Protein AF-B4S8P0-F1 (afdb_monomer)

Sequence (94 aa):
MEAQSNDEAMRDLYRPIVTAMVDRWSEGKPLNPDSGKANGYYRLTAWLLDYLVLHRSMPQGLHQMPEGRDRFNRIERSFPVDFDELSRGLSLPA

Foldseek 3Di:
DVLVVLLVVQLVQCQVVLLLLLVVVQPPADADPVPRGHQCSVQSSVVQSVCCSVPVDFDAAKDWRDWDADPVRDIDDIDIDHRCVSCVPHDRDD

Radius of gyration: 13.91 Å; Cα contacts (8 Å, |Δi|>4): 96; chains: 1; bounding box: 38×23×33 Å

Secondary structure (DSSP, 8-state):
-HHHHHHHHHHHHHHHHHHHHHHHHHTTSPBPTTTSSBTTHHHHHHHHHHHHHHHSS---SEEEEPPEE-TTSPEEPPEEEEHHHHTTT-----

pLDDT: mean 91.46, std 7.75, range [58.94, 97.69]

Structure (mmCIF, N/CA/C/O backbone):
data_AF-B4S8P0-F1
#
_entry.id   AF-B4S8P0-F1
#
loop_
_atom_site.group_PDB
_atom_site.id
_atom_site.type_symbol
_atom_site.label_atom_id
_atom_site.label_alt_id
_atom_site.label_comp_id
_atom_site.label_asym_id
_atom_site.label_entity_id
_atom_site.label_seq_id
_atom_sit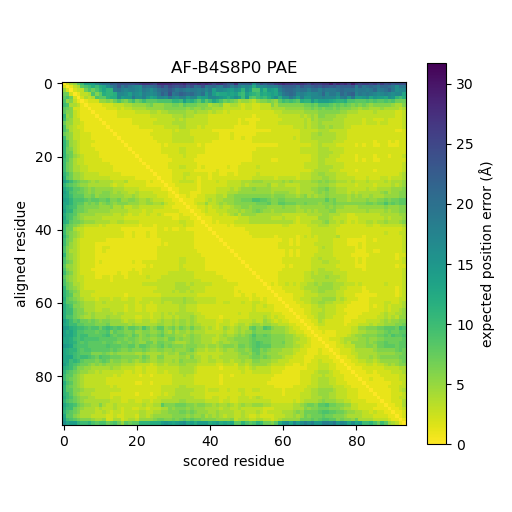e.pdbx_PDB_ins_code
_atom_site.Cartn_x
_atom_site.Cartn_y
_atom_site.Cartn_z
_atom_site.occupancy
_atom_site.B_iso_or_equiv
_atom_site.auth_seq_id
_atom_site.auth_comp_id
_atom_site.auth_asym_id
_atom_site.auth_atom_id
_atom_site.pdbx_PDB_model_num
ATOM 1 N N . MET A 1 1 ? -25.170 -12.259 2.156 1.00 58.94 1 MET A N 1
ATOM 2 C CA . MET A 1 1 ? -25.164 -10.991 1.393 1.00 58.94 1 MET A CA 1
ATOM 3 C C . MET A 1 1 ? -24.663 -9.813 2.229 1.00 58.94 1 MET A C 1
ATOM 5 O O . MET A 1 1 ? -23.934 -9.008 1.678 1.00 58.94 1 MET A O 1
ATOM 9 N N . GLU A 1 2 ? -24.934 -9.732 3.540 1.00 59.84 2 GLU A N 1
ATOM 10 C CA . GLU A 1 2 ? -24.466 -8.607 4.385 1.00 59.84 2 GLU A CA 1
ATOM 11 C C . GLU A 1 2 ? -22.939 -8.526 4.587 1.00 59.84 2 GLU A C 1
ATOM 13 O O . GLU A 1 2 ? -22.378 -7.436 4.535 1.00 59.84 2 GLU A O 1
ATOM 18 N N . ALA A 1 3 ? -22.237 -9.655 4.748 1.00 64.62 3 ALA A N 1
ATOM 19 C CA . ALA A 1 3 ? -20.782 -9.650 4.964 1.00 64.62 3 ALA A CA 1
ATOM 20 C C . ALA A 1 3 ? -19.987 -9.087 3.766 1.00 64.62 3 ALA A C 1
ATOM 22 O O . ALA A 1 3 ? -19.055 -8.314 3.954 1.00 64.62 3 ALA A O 1
ATOM 23 N N . GLN A 1 4 ? -20.405 -9.409 2.535 1.00 65.38 4 GLN A N 1
ATOM 24 C CA . GLN A 1 4 ? -19.775 -8.899 1.308 1.00 65.38 4 GLN A CA 1
ATOM 25 C C . GLN A 1 4 ? -19.909 -7.377 1.180 1.00 65.38 4 GLN A C 1
ATOM 27 O O . GLN A 1 4 ? -18.945 -6.704 0.832 1.00 65.38 4 GLN A O 1
ATOM 32 N N . SER A 1 5 ? -21.079 -6.831 1.528 1.00 76.69 5 SER A N 1
ATOM 33 C CA . SER A 1 5 ? -21.317 -5.385 1.501 1.00 76.69 5 SER A CA 1
ATOM 34 C C . SER A 1 5 ? -20.480 -4.637 2.544 1.00 76.69 5 SER A C 1
ATOM 36 O O . SER A 1 5 ? -20.038 -3.520 2.281 1.00 76.69 5 SER A O 1
ATOM 38 N N . ASN A 1 6 ? -20.240 -5.244 3.710 1.00 85.00 6 ASN A N 1
ATOM 39 C CA . ASN A 1 6 ? -19.392 -4.653 4.742 1.00 85.00 6 ASN A CA 1
ATOM 40 C C . ASN A 1 6 ? -17.907 -4.662 4.338 1.00 85.00 6 ASN A C 1
ATOM 42 O O . ASN A 1 6 ? -17.202 -3.679 4.554 1.00 85.00 6 ASN A O 1
ATOM 46 N N . ASP A 1 7 ? -17.431 -5.738 3.710 1.00 90.50 7 ASP A N 1
ATOM 47 C CA . ASP A 1 7 ? -16.047 -5.821 3.235 1.00 90.50 7 ASP A CA 1
ATOM 48 C C . ASP A 1 7 ? -15.758 -4.799 2.130 1.00 90.50 7 ASP A C 1
ATOM 50 O O . ASP A 1 7 ? -14.704 -4.166 2.147 1.00 90.50 7 ASP A O 1
ATOM 54 N N . GLU A 1 8 ? -16.693 -4.579 1.204 1.00 91.25 8 GLU A N 1
ATOM 55 C CA . GLU A 1 8 ? -16.569 -3.544 0.170 1.00 91.25 8 GLU A CA 1
ATOM 56 C C . GLU A 1 8 ? -16.523 -2.132 0.769 1.00 91.25 8 GLU A C 1
ATOM 58 O O . GLU A 1 8 ? -15.602 -1.372 0.463 1.00 91.25 8 GLU A O 1
ATOM 63 N N . ALA A 1 9 ? -17.43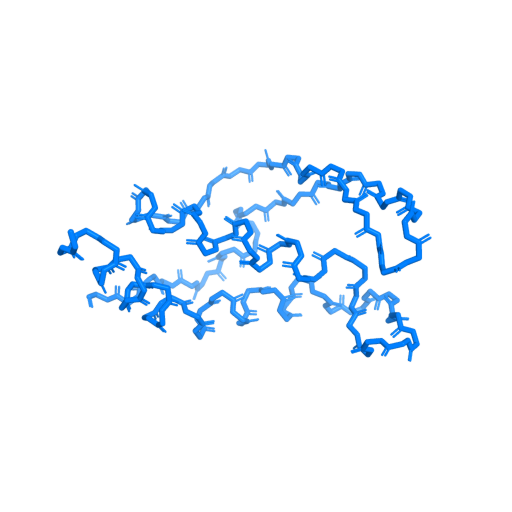0 -1.810 1.699 1.00 93.25 9 ALA A N 1
ATOM 64 C CA . ALA A 1 9 ? -17.422 -0.521 2.397 1.00 93.25 9 ALA A CA 1
ATOM 65 C C . ALA A 1 9 ? -16.096 -0.273 3.138 1.00 93.25 9 ALA A C 1
ATOM 67 O O . ALA A 1 9 ? -15.566 0.838 3.159 1.00 93.25 9 ALA A O 1
ATOM 68 N N . MET A 1 10 ? -15.523 -1.325 3.719 1.00 94.25 10 MET A N 1
ATOM 69 C CA . MET A 1 10 ? -14.253 -1.255 4.433 1.00 94.25 10 MET A CA 1
ATOM 70 C C . MET A 1 10 ? -13.051 -1.143 3.498 1.00 94.25 10 MET A C 1
ATOM 72 O O . MET A 1 10 ? -12.116 -0.397 3.792 1.00 94.25 10 MET A O 1
ATOM 76 N N . ARG A 1 11 ? -13.076 -1.820 2.344 1.00 95.94 11 ARG A N 1
ATOM 77 C CA . ARG A 1 11 ? -12.073 -1.608 1.290 1.00 95.94 11 ARG A CA 1
ATOM 78 C C . ARG A 1 11 ? -12.067 -0.153 0.846 1.00 95.94 11 ARG A C 1
ATOM 80 O O . ARG A 1 11 ? -10.989 0.411 0.692 1.00 95.94 11 ARG A O 1
ATOM 87 N N . ASP A 1 12 ? -13.235 0.456 0.673 1.00 96.00 12 ASP A N 1
ATOM 88 C CA . ASP A 1 12 ? -13.332 1.858 0.271 1.00 96.00 12 ASP A CA 1
ATOM 89 C C . ASP A 1 12 ? -12.872 2.817 1.371 1.00 96.00 12 ASP A C 1
ATOM 91 O O . ASP A 1 12 ? -12.137 3.759 1.073 1.00 96.00 12 ASP A O 1
ATOM 95 N N . LEU A 1 13 ? -13.183 2.525 2.639 1.00 96.50 13 LEU A N 1
ATOM 96 C CA . LEU A 1 13 ? -12.658 3.265 3.791 1.00 96.50 13 LEU A CA 1
ATOM 97 C C . LEU A 1 13 ? -11.120 3.235 3.850 1.00 96.50 13 LEU A C 1
ATOM 99 O O . LEU A 1 13 ? -10.485 4.260 4.100 1.00 96.50 13 LEU A O 1
ATOM 103 N N . TYR A 1 14 ? -10.502 2.075 3.607 1.00 97.38 14 TYR A N 1
ATOM 104 C CA . TYR A 1 14 ? -9.046 1.914 3.680 1.00 97.38 14 TYR A CA 1
ATOM 105 C C . TYR A 1 14 ? -8.307 2.296 2.391 1.00 97.38 14 TYR A C 1
ATOM 107 O O . TYR A 1 14 ? -7.089 2.488 2.409 1.00 97.38 14 TYR A O 1
ATOM 115 N N . ARG A 1 15 ? -8.999 2.447 1.259 1.00 96.94 15 ARG A N 1
ATOM 116 C CA . ARG A 1 15 ? -8.366 2.732 -0.038 1.00 96.94 15 ARG A CA 1
ATOM 117 C C . ARG A 1 15 ? -7.459 3.970 -0.027 1.00 96.94 15 ARG A C 1
ATOM 119 O O . ARG A 1 15 ? -6.360 3.864 -0.579 1.00 96.94 15 ARG A O 1
ATOM 126 N N . PRO A 1 16 ? -7.825 5.109 0.595 1.00 96.81 16 PRO A N 1
ATOM 127 C CA . PRO A 1 16 ? -6.957 6.285 0.619 1.00 96.81 16 PRO A CA 1
ATOM 128 C C . PRO A 1 16 ? -5.639 6.041 1.364 1.00 96.81 16 PRO A C 1
ATOM 130 O O . PRO A 1 16 ? -4.575 6.354 0.833 1.00 96.81 16 PRO A O 1
ATOM 133 N N . ILE A 1 17 ? -5.688 5.428 2.556 1.00 96.56 17 ILE A N 1
ATOM 134 C CA . ILE A 1 17 ? -4.482 5.173 3.360 1.00 96.56 17 ILE A CA 1
ATOM 135 C C . ILE A 1 17 ? -3.585 4.125 2.691 1.00 96.56 17 ILE A C 1
ATOM 137 O O . ILE A 1 17 ? -2.373 4.316 2.615 1.00 96.56 17 ILE A O 1
ATOM 141 N N . VAL A 1 18 ? -4.172 3.075 2.103 1.00 97.69 18 VAL A N 1
ATOM 142 C CA . VAL A 1 18 ? -3.420 2.073 1.334 1.00 97.69 18 VAL A CA 1
ATOM 143 C C . VAL A 1 18 ? -2.755 2.700 0.111 1.00 97.69 18 VAL A C 1
ATOM 145 O O . VAL A 1 18 ? -1.599 2.397 -0.170 1.00 97.69 18 VAL A O 1
ATOM 148 N N . THR A 1 19 ? -3.449 3.591 -0.601 1.00 96.69 19 THR A N 1
ATOM 149 C CA . THR A 1 19 ? -2.873 4.288 -1.763 1.00 96.69 19 THR A CA 1
ATOM 150 C C . THR A 1 19 ? -1.667 5.125 -1.344 1.00 96.69 19 THR A C 1
ATOM 152 O O . THR A 1 19 ? -0.604 4.980 -1.939 1.00 96.69 19 THR A O 1
ATOM 155 N N . ALA A 1 20 ? -1.784 5.905 -0.263 1.00 95.56 20 ALA A N 1
ATOM 156 C CA . ALA A 1 20 ? -0.676 6.699 0.268 1.00 95.56 20 ALA A CA 1
ATOM 157 C C . ALA A 1 20 ? 0.522 5.833 0.699 1.00 95.56 20 ALA A C 1
ATOM 159 O O . ALA A 1 20 ? 1.669 6.173 0.409 1.00 95.56 20 ALA A O 1
ATOM 160 N N . MET A 1 21 ? 0.268 4.690 1.347 1.00 96.81 21 MET A N 1
ATOM 161 C CA . MET A 1 21 ? 1.316 3.728 1.698 1.00 96.81 21 MET A CA 1
ATOM 162 C C . MET A 1 21 ? 2.020 3.199 0.449 1.00 96.81 21 MET A C 1
ATOM 164 O O . MET A 1 21 ? 3.241 3.250 0.358 1.00 96.81 21 MET A O 1
ATOM 168 N N . VAL A 1 22 ? 1.274 2.695 -0.532 1.00 97.00 22 VAL A N 1
ATOM 169 C CA . VAL A 1 22 ? 1.878 2.054 -1.709 1.00 97.00 22 VAL A CA 1
ATOM 170 C C . VAL A 1 22 ? 2.586 3.088 -2.593 1.00 97.00 22 VAL A C 1
ATOM 172 O O . VAL A 1 22 ? 3.647 2.785 -3.138 1.00 97.00 22 VAL A O 1
ATOM 175 N N . ASP A 1 23 ? 2.059 4.312 -2.693 1.00 95.88 23 ASP A N 1
ATOM 176 C CA . ASP A 1 23 ? 2.730 5.416 -3.381 1.00 95.88 23 ASP A CA 1
ATOM 177 C C . ASP A 1 23 ? 4.076 5.731 -2.713 1.00 95.88 23 ASP A C 1
ATOM 179 O O . ASP A 1 23 ? 5.096 5.687 -3.403 1.00 95.88 23 ASP A O 1
ATOM 183 N N . ARG A 1 24 ? 4.114 5.894 -1.380 1.00 95.31 24 ARG A N 1
ATOM 184 C CA . ARG A 1 24 ? 5.364 6.081 -0.618 1.00 95.31 24 ARG A CA 1
ATOM 185 C C . ARG A 1 24 ? 6.340 4.924 -0.816 1.00 95.31 24 ARG A C 1
ATOM 187 O O . ARG A 1 24 ? 7.522 5.138 -1.059 1.00 95.31 24 ARG A O 1
ATOM 194 N N . TRP A 1 25 ? 5.857 3.683 -0.745 1.00 95.81 25 TRP A N 1
ATOM 195 C CA . TRP A 1 25 ? 6.682 2.500 -1.004 1.00 95.81 25 TRP A CA 1
ATOM 196 C C . TRP A 1 25 ? 7.266 2.506 -2.422 1.00 95.81 25 TRP A C 1
ATOM 198 O O . TRP A 1 25 ? 8.364 1.995 -2.635 1.00 95.81 25 TRP A O 1
ATOM 208 N N . SER A 1 26 ? 6.546 3.058 -3.399 1.00 95.56 26 SER A N 1
ATOM 209 C CA . SER A 1 26 ? 6.966 3.083 -4.800 1.00 95.56 26 SER A CA 1
ATOM 210 C C . SER A 1 26 ? 7.975 4.183 -5.144 1.00 95.56 26 SER A C 1
ATOM 212 O O . SER A 1 26 ? 8.554 4.144 -6.232 1.00 95.56 26 SER A O 1
ATOM 214 N N . GLU A 1 27 ? 8.224 5.132 -4.239 1.00 94.81 27 GLU A N 1
ATOM 215 C CA . GLU A 1 27 ? 9.150 6.241 -4.466 1.00 94.81 27 GLU A CA 1
ATOM 216 C C . GLU A 1 27 ? 10.560 5.743 -4.819 1.00 94.81 27 GLU A C 1
ATOM 218 O O . GLU A 1 27 ? 11.119 4.839 -4.195 1.00 94.81 27 GLU A O 1
ATOM 223 N N . GLY A 1 28 ? 11.132 6.311 -5.884 1.00 93.69 28 GLY A N 1
ATOM 224 C CA . GLY A 1 28 ? 12.461 5.948 -6.385 1.00 93.69 28 GLY A CA 1
ATOM 225 C C . GLY A 1 28 ? 12.564 4.568 -7.050 1.00 93.69 28 GLY A C 1
ATOM 226 O O . GLY A 1 28 ? 13.636 4.225 -7.552 1.00 93.69 28 GLY A O 1
ATOM 227 N N . LYS A 1 29 ? 11.487 3.768 -7.101 1.00 93.38 29 LYS A N 1
ATOM 228 C CA . LYS A 1 29 ? 11.492 2.470 -7.793 1.00 93.38 29 LYS A CA 1
ATOM 229 C C . LYS A 1 29 ? 11.299 2.642 -9.306 1.00 93.38 29 LYS A C 1
ATOM 231 O O . LYS A 1 29 ? 10.573 3.538 -9.737 1.00 93.38 29 LYS A O 1
ATOM 236 N N . PRO A 1 30 ? 11.885 1.757 -10.135 1.00 91.44 30 PRO A N 1
ATOM 237 C CA . PRO A 1 30 ? 11.637 1.757 -11.572 1.00 91.44 30 PRO A CA 1
ATOM 238 C C . PRO A 1 30 ? 10.151 1.573 -11.888 1.00 91.44 30 PRO A C 1
ATOM 240 O O . PRO A 1 30 ? 9.499 0.668 -11.357 1.00 91.44 30 PRO A O 1
ATOM 243 N N . LEU A 1 31 ? 9.633 2.414 -12.782 1.00 91.50 31 LEU A N 1
ATOM 244 C CA . LEU A 1 31 ? 8.252 2.334 -13.240 1.00 91.50 31 LEU A CA 1
ATOM 245 C C . LEU A 1 31 ? 8.124 1.322 -14.375 1.00 91.50 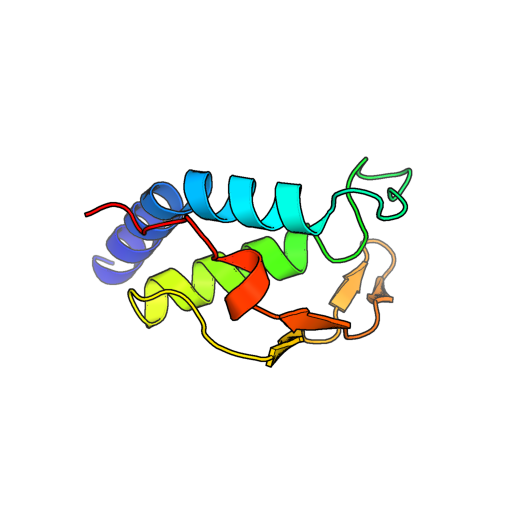31 LEU A C 1
ATOM 247 O O . LEU A 1 31 ? 8.960 1.256 -15.277 1.00 91.50 31 LEU A O 1
ATOM 251 N N . ASN A 1 32 ? 7.041 0.556 -14.346 1.00 85.06 32 ASN A N 1
ATOM 252 C CA . ASN A 1 32 ? 6.646 -0.268 -15.469 1.00 85.06 32 ASN A CA 1
ATOM 253 C C . ASN A 1 32 ? 6.078 0.642 -16.580 1.00 85.06 32 ASN A C 1
ATOM 255 O O . ASN A 1 32 ? 5.156 1.414 -16.302 1.00 85.06 32 ASN A O 1
ATOM 259 N N . PRO A 1 33 ? 6.587 0.565 -17.824 1.00 85.81 33 PRO A N 1
ATOM 260 C CA . PRO A 1 33 ? 6.162 1.447 -18.913 1.00 85.81 33 PRO A CA 1
ATOM 261 C C . PRO A 1 33 ? 4.690 1.266 -19.301 1.00 85.81 33 PRO A C 1
ATOM 263 O O . PRO A 1 33 ? 4.076 2.203 -19.800 1.00 85.81 33 PRO A O 1
ATOM 266 N N . ASP A 1 34 ? 4.111 0.091 -19.047 1.00 84.62 34 ASP A N 1
ATOM 267 C CA . ASP A 1 34 ? 2.727 -0.206 -19.411 1.00 84.62 34 ASP A CA 1
ATOM 268 C C . ASP A 1 34 ? 1.714 0.365 -18.417 1.00 84.62 34 ASP A C 1
ATOM 270 O O . ASP A 1 34 ? 0.599 0.715 -18.799 1.00 84.62 34 ASP A O 1
ATOM 274 N N . SER A 1 35 ? 2.071 0.410 -17.131 1.00 85.25 35 SER A N 1
ATOM 275 C CA . SER A 1 35 ? 1.153 0.801 -16.054 1.00 85.25 35 SER A CA 1
ATOM 276 C C . SER A 1 35 ? 1.484 2.147 -15.416 1.00 85.25 35 SER A C 1
ATOM 278 O O . SER A 1 35 ? 0.669 2.668 -14.656 1.00 85.25 35 SER A O 1
ATOM 280 N N . GLY A 1 36 ? 2.684 2.683 -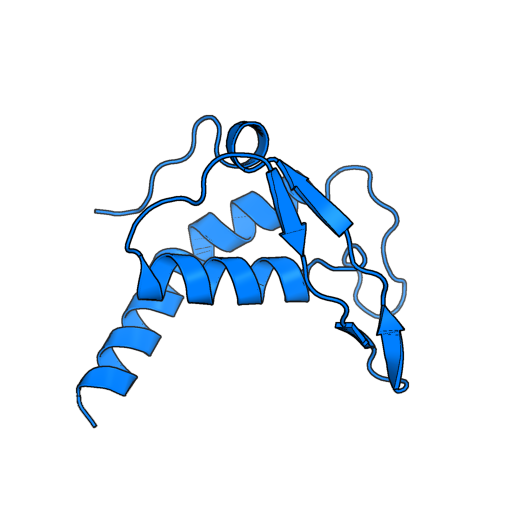15.657 1.00 90.31 36 GLY A N 1
ATOM 281 C CA . GLY A 1 36 ? 3.200 3.871 -14.977 1.00 90.31 36 GLY A CA 1
ATOM 282 C C . GLY A 1 36 ? 3.434 3.676 -13.473 1.00 90.31 36 GLY A C 1
ATOM 283 O O . GLY A 1 36 ? 3.666 4.652 -12.764 1.00 90.31 36 GLY A O 1
ATOM 284 N N . LYS A 1 37 ?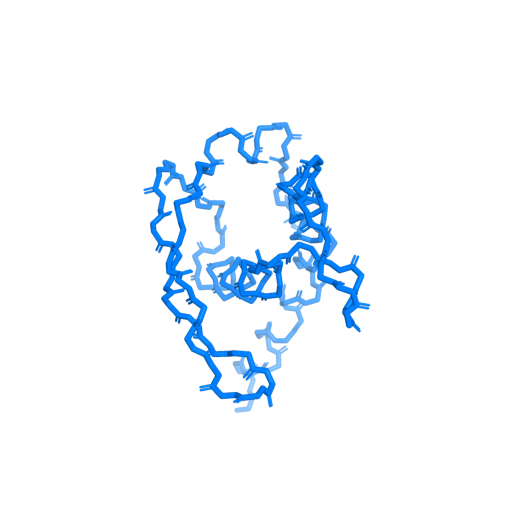 3.362 2.439 -12.963 1.00 92.31 37 LYS A N 1
ATOM 285 C CA . LYS A 1 37 ? 3.521 2.097 -11.542 1.00 92.31 37 LYS A CA 1
ATOM 286 C C . LYS A 1 37 ? 4.705 1.156 -11.332 1.00 92.31 37 LYS A C 1
ATOM 288 O O . LYS A 1 37 ? 5.099 0.429 -12.242 1.00 92.31 37 LYS A O 1
ATOM 293 N N . ALA A 1 38 ? 5.270 1.152 -10.125 1.00 92.19 38 ALA A N 1
ATOM 294 C CA . ALA A 1 38 ? 6.325 0.209 -9.761 1.00 92.19 38 ALA A CA 1
ATOM 295 C C . ALA A 1 38 ? 5.829 -1.248 -9.844 1.00 92.19 38 ALA A C 1
ATOM 297 O O . ALA A 1 38 ? 4.669 -1.546 -9.542 1.00 92.19 38 ALA A O 1
ATOM 298 N N . ASN A 1 39 ? 6.712 -2.177 -10.216 1.00 88.81 39 ASN A N 1
ATOM 299 C CA . ASN A 1 39 ? 6.384 -3.607 -10.190 1.00 88.81 39 ASN A CA 1
ATOM 300 C C . ASN A 1 39 ? 5.983 -4.023 -8.770 1.00 88.81 39 ASN A C 1
ATOM 302 O O . ASN A 1 39 ? 6.706 -3.731 -7.823 1.00 88.81 39 ASN A O 1
ATOM 306 N N . GLY A 1 40 ? 4.850 -4.710 -8.622 1.00 91.56 40 GLY A N 1
ATOM 307 C CA . GLY A 1 40 ? 4.300 -5.078 -7.313 1.00 91.56 40 GLY A CA 1
ATOM 308 C C . GLY A 1 40 ? 3.373 -4.043 -6.672 1.00 91.56 40 GLY A C 1
ATOM 309 O O . GLY A 1 40 ? 2.731 -4.398 -5.690 1.00 91.56 40 GLY A O 1
ATOM 310 N N . TYR A 1 41 ? 3.213 -2.839 -7.244 1.00 94.12 41 TYR A N 1
ATOM 311 C CA . TYR A 1 41 ? 2.302 -1.798 -6.737 1.00 94.12 41 TYR A CA 1
ATOM 312 C C . TYR A 1 41 ? 0.903 -2.354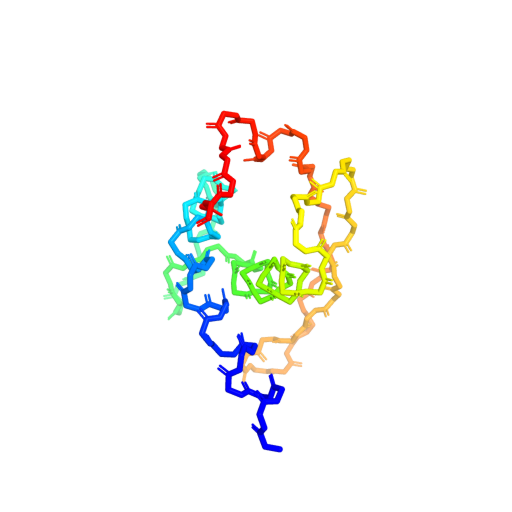 -6.457 1.00 94.12 41 TYR A C 1
ATOM 314 O O . TYR A 1 41 ? 0.463 -2.409 -5.315 1.00 94.12 41 TYR A O 1
ATOM 322 N N . TYR A 1 42 ? 0.244 -2.886 -7.488 1.00 92.69 42 TYR A N 1
ATOM 323 C CA . TYR A 1 42 ? -1.116 -3.409 -7.359 1.00 92.69 42 TYR A CA 1
ATOM 324 C C . TYR A 1 42 ? -1.202 -4.652 -6.465 1.00 92.69 42 TYR A C 1
ATOM 326 O O . TYR A 1 42 ? -2.218 -4.850 -5.802 1.00 92.69 42 TYR A O 1
ATOM 334 N N . ARG A 1 43 ? -0.139 -5.470 -6.402 1.00 94.06 43 ARG A N 1
ATOM 335 C CA . ARG A 1 43 ? -0.094 -6.633 -5.500 1.00 94.06 43 ARG A CA 1
ATOM 336 C C . ARG A 1 43 ? -0.041 -6.196 -4.044 1.00 94.06 43 ARG A C 1
ATOM 338 O O . ARG A 1 43 ? -0.799 -6.720 -3.238 1.00 94.06 43 ARG A O 1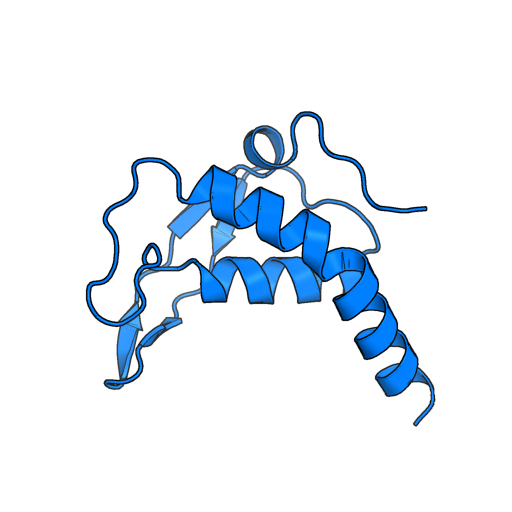
ATOM 345 N N . LEU A 1 44 ? 0.806 -5.217 -3.726 1.00 96.69 44 LEU A N 1
ATOM 346 C CA . LEU A 1 44 ? 0.892 -4.655 -2.383 1.00 96.69 44 LEU A CA 1
ATOM 347 C C . LEU A 1 44 ? -0.410 -3.944 -2.001 1.00 96.69 44 LEU A C 1
ATOM 349 O O . LEU A 1 44 ? -0.888 -4.126 -0.887 1.00 96.69 44 LEU A O 1
ATOM 353 N N . THR A 1 45 ? -1.025 -3.201 -2.927 1.00 96.81 45 THR A N 1
ATOM 354 C CA . THR A 1 45 ? -2.344 -2.585 -2.715 1.00 96.81 45 THR A CA 1
ATOM 355 C C . THR A 1 45 ? -3.403 -3.627 -2.361 1.00 96.81 45 THR A C 1
ATOM 357 O O . THR A 1 45 ? -4.110 -3.463 -1.370 1.00 96.81 45 THR A O 1
ATOM 360 N N . ALA A 1 46 ? -3.516 -4.699 -3.152 1.00 95.50 46 ALA A N 1
ATOM 361 C CA . ALA A 1 46 ? -4.495 -5.756 -2.913 1.00 95.50 46 ALA A CA 1
ATOM 362 C C . ALA A 1 46 ? -4.246 -6.458 -1.572 1.00 95.50 46 ALA A C 1
ATOM 364 O O . ALA A 1 46 ? -5.165 -6.579 -0.767 1.00 95.50 46 ALA A O 1
ATOM 365 N N . TRP A 1 47 ? -2.990 -6.826 -1.302 1.00 96.50 47 TRP A N 1
ATOM 366 C CA . TRP A 1 47 ? -2.595 -7.474 -0.054 1.00 96.50 47 TRP A CA 1
ATOM 367 C C . TRP A 1 47 ? -2.921 -6.610 1.170 1.00 96.50 47 TRP A C 1
ATOM 369 O O . TRP A 1 47 ? -3.495 -7.108 2.133 1.00 96.50 47 TRP A O 1
ATOM 379 N N . LEU A 1 48 ? -2.614 -5.308 1.123 1.00 97.44 48 LEU A N 1
ATOM 380 C CA . LEU A 1 48 ? -2.918 -4.378 2.212 1.00 97.44 48 LEU A CA 1
ATOM 381 C C . LEU A 1 48 ? -4.422 -4.231 2.437 1.00 97.44 48 LEU A C 1
ATOM 383 O O . LEU A 1 48 ? -4.866 -4.277 3.579 1.00 97.44 48 LEU A O 1
ATOM 387 N N . LEU A 1 49 ? -5.217 -4.078 1.374 1.00 97.44 49 LEU A N 1
ATOM 388 C CA . LEU A 1 49 ? -6.674 -3.992 1.509 1.00 97.44 49 LEU A CA 1
ATOM 389 C C . LEU A 1 49 ? -7.249 -5.252 2.159 1.00 97.44 49 LEU A C 1
ATOM 391 O O . LEU A 1 49 ? -8.045 -5.143 3.090 1.00 97.44 49 LEU A O 1
ATOM 395 N N . ASP A 1 50 ? -6.821 -6.429 1.705 1.00 96.38 50 ASP A N 1
ATOM 396 C CA . ASP A 1 50 ? -7.277 -7.703 2.259 1.00 96.38 50 ASP A CA 1
ATOM 397 C C . ASP A 1 50 ? -6.859 -7.850 3.732 1.00 96.38 50 ASP A C 1
ATOM 399 O O . ASP A 1 50 ? -7.680 -8.221 4.573 1.00 96.38 50 ASP A O 1
ATOM 403 N N . TYR A 1 51 ? -5.617 -7.483 4.068 1.00 96.69 51 TYR A N 1
ATOM 404 C CA . TYR A 1 51 ? -5.113 -7.511 5.441 1.00 96.69 51 TYR A CA 1
ATOM 405 C C . TYR A 1 51 ? -5.923 -6.594 6.361 1.00 96.69 51 TYR A C 1
ATOM 407 O O . TYR A 1 51 ? -6.369 -7.019 7.425 1.00 96.69 51 TYR A O 1
ATOM 415 N N . LEU A 1 52 ? -6.147 -5.340 5.960 1.00 96.38 52 LEU A N 1
ATOM 416 C CA . LEU A 1 52 ? -6.854 -4.361 6.787 1.00 96.38 52 LEU A CA 1
ATOM 417 C C . LEU A 1 52 ? -8.324 -4.738 6.992 1.00 96.38 52 LEU A C 1
ATOM 419 O O . LEU A 1 52 ? -8.850 -4.565 8.089 1.00 96.38 52 LEU A O 1
ATOM 423 N N . VAL A 1 53 ? -8.984 -5.293 5.972 1.00 96.12 53 VAL A N 1
ATOM 424 C CA . VAL A 1 53 ? -10.359 -5.806 6.093 1.00 96.12 53 VAL A CA 1
ATOM 425 C C . VAL A 1 53 ? -10.426 -6.988 7.060 1.00 96.12 53 VAL A C 1
ATOM 427 O O . VAL A 1 53 ? -11.353 -7.063 7.867 1.00 96.12 53 VAL A O 1
ATOM 430 N N . LEU A 1 54 ? -9.440 -7.887 7.023 1.00 96.00 54 LEU A N 1
ATOM 431 C CA . LEU A 1 54 ? -9.412 -9.068 7.884 1.00 96.00 54 LEU A CA 1
ATOM 432 C C . LEU A 1 54 ? -9.041 -8.737 9.337 1.00 96.00 54 LEU A C 1
ATOM 434 O O . LEU A 1 54 ? -9.670 -9.239 10.266 1.00 96.00 54 LEU A O 1
ATOM 438 N N . HIS A 1 55 ? -8.021 -7.904 9.537 1.00 95.56 55 HIS A N 1
ATOM 439 C CA . HIS A 1 55 ? -7.392 -7.702 10.844 1.00 95.56 55 HIS A CA 1
ATOM 440 C C . HIS A 1 55 ? -7.790 -6.404 11.538 1.00 95.56 55 HIS A C 1
ATOM 442 O O . HIS A 1 55 ? -7.626 -6.299 12.753 1.00 95.56 55 HIS A O 1
ATOM 448 N N . ARG A 1 56 ? -8.317 -5.419 10.798 1.00 94.44 56 ARG A N 1
ATOM 449 C CA . ARG A 1 56 ? -8.684 -4.093 11.332 1.00 94.44 56 ARG A CA 1
ATOM 450 C C . ARG A 1 56 ? -7.520 -3.379 12.029 1.00 94.44 56 ARG A C 1
ATOM 452 O O . ARG A 1 56 ? -7.725 -2.547 12.907 1.00 94.44 56 ARG A O 1
ATOM 459 N N . SER A 1 57 ? -6.295 -3.704 11.636 1.00 95.44 57 SER A N 1
ATOM 460 C CA . SER A 1 57 ? -5.059 -3.185 12.212 1.00 95.44 57 SER A CA 1
ATOM 461 C C . SER A 1 57 ? -3.979 -3.091 11.140 1.00 95.44 57 SER A C 1
ATOM 463 O O . SER A 1 57 ? -4.029 -3.809 10.142 1.00 95.44 57 SER A O 1
ATOM 465 N N . MET A 1 58 ? -3.010 -2.191 11.328 1.00 95.69 58 MET A N 1
ATOM 466 C CA . MET A 1 58 ? -1.857 -2.108 10.431 1.00 95.69 58 MET A CA 1
ATOM 467 C C . MET A 1 58 ? -0.996 -3.376 10.553 1.00 95.69 58 MET A C 1
ATOM 469 O O . MET A 1 58 ? -0.780 -3.844 11.676 1.00 95.69 58 MET A O 1
ATOM 473 N N . PRO A 1 59 ? -0.468 -3.910 9.437 1.00 96.38 59 PRO A N 1
ATOM 474 C CA . PRO A 1 59 ? 0.544 -4.958 9.488 1.00 96.38 59 PRO A CA 1
ATOM 475 C C . PRO A 1 59 ? 1.812 -4.439 10.178 1.00 96.38 59 PRO A C 1
ATOM 477 O O . PRO A 1 59 ? 2.107 -3.245 10.145 1.00 96.38 59 PRO A O 1
ATOM 480 N N . GLN A 1 60 ? 2.561 -5.350 10.796 1.00 96.38 60 GLN A N 1
ATOM 481 C CA . GLN A 1 60 ? 3.775 -5.040 11.558 1.00 96.38 60 GLN A CA 1
ATOM 482 C C . GLN A 1 60 ? 4.937 -5.920 11.110 1.00 96.38 60 GLN A C 1
ATOM 484 O O . GLN A 1 60 ? 4.731 -7.082 10.744 1.00 96.38 60 GLN A O 1
ATOM 489 N N . GLY A 1 61 ? 6.151 -5.383 11.187 1.00 97.12 61 GLY A N 1
ATOM 490 C CA . GLY A 1 61 ? 7.388 -6.073 10.844 1.00 97.12 61 GLY A CA 1
ATOM 491 C C . GLY A 1 61 ? 7.579 -6.336 9.348 1.00 97.12 61 GLY A C 1
ATOM 492 O O . GLY A 1 61 ? 6.954 -5.721 8.480 1.00 97.12 61 GLY A O 1
ATOM 493 N N . LEU A 1 62 ? 8.476 -7.278 9.048 1.00 97.44 62 LEU A N 1
ATOM 494 C CA . LEU A 1 62 ? 8.861 -7.654 7.689 1.00 97.44 62 LEU A CA 1
ATOM 495 C C . LEU A 1 62 ? 7.952 -8.760 7.138 1.00 97.44 62 LEU A C 1
ATOM 497 O O . LEU A 1 62 ? 7.874 -9.847 7.711 1.00 97.44 62 LEU A O 1
ATOM 501 N N . HIS A 1 63 ? 7.324 -8.516 5.987 1.00 96.81 63 HIS A N 1
ATOM 502 C CA . HIS A 1 63 ? 6.476 -9.495 5.298 1.00 96.81 63 HIS A CA 1
ATOM 503 C C . HIS A 1 63 ? 6.985 -9.770 3.891 1.00 96.81 63 HIS A C 1
ATOM 505 O O . HIS A 1 63 ? 7.352 -8.855 3.153 1.00 96.81 63 HIS A O 1
ATOM 511 N N . GLN A 1 64 ? 6.951 -11.041 3.493 1.00 95.00 64 GLN A N 1
ATOM 512 C CA . GLN A 1 64 ? 7.223 -11.436 2.117 1.00 95.00 64 GLN A CA 1
ATOM 513 C C . GLN A 1 64 ? 5.934 -11.330 1.301 1.00 95.00 64 GLN A C 1
ATOM 515 O O . GLN A 1 64 ? 4.964 -12.040 1.567 1.00 95.00 64 GLN A O 1
ATOM 520 N N . MET A 1 65 ? 5.923 -10.469 0.285 1.00 94.50 65 MET A N 1
ATOM 521 C CA . MET A 1 65 ? 4.811 -10.419 -0.659 1.00 94.50 65 MET A CA 1
ATOM 522 C C . MET A 1 65 ? 4.826 -11.660 -1.551 1.00 94.50 65 MET A C 1
ATOM 524 O O . MET A 1 65 ? 5.903 -12.057 -2.013 1.00 94.50 65 MET A O 1
ATOM 528 N N . PRO A 1 66 ? 3.659 -12.267 -1.828 1.00 90.56 66 PRO A N 1
ATOM 529 C CA . PRO A 1 66 ? 3.588 -13.462 -2.653 1.00 90.56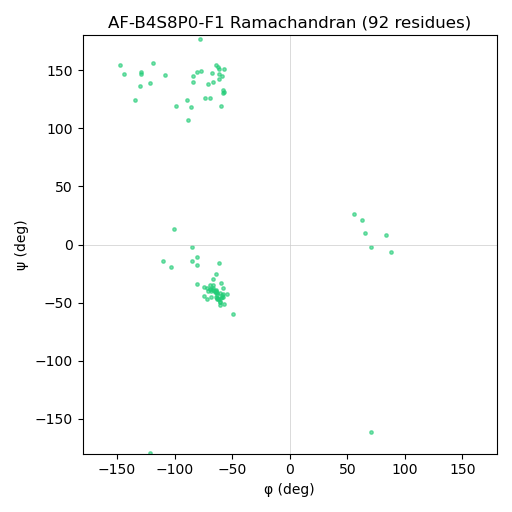 66 PRO A CA 1
ATOM 530 C C . PRO A 1 66 ? 4.057 -13.183 -4.085 1.00 90.56 66 PRO A C 1
ATOM 532 O O . PRO A 1 66 ? 3.993 -12.053 -4.590 1.00 90.56 66 PRO A O 1
ATOM 535 N N . GLU A 1 67 ? 4.523 -14.238 -4.752 1.00 91.81 67 GLU A N 1
ATOM 536 C CA . GLU A 1 67 ? 4.763 -14.194 -6.192 1.00 91.81 67 GLU A CA 1
ATOM 537 C C . GLU A 1 67 ? 3.470 -13.860 -6.940 1.00 91.81 67 GLU A C 1
ATOM 539 O O . GLU A 1 67 ? 2.370 -14.253 -6.549 1.00 91.81 67 GLU A O 1
ATOM 544 N N . GLY A 1 68 ? 3.616 -13.111 -8.026 1.00 87.06 68 GLY A N 1
ATOM 545 C CA . GLY A 1 68 ? 2.516 -12.689 -8.875 1.00 87.06 68 GLY A CA 1
ATOM 546 C C . GLY A 1 68 ? 2.673 -13.154 -10.309 1.00 87.06 68 GLY A C 1
ATOM 547 O O . GLY A 1 68 ? 3.665 -13.780 -10.691 1.00 87.06 68 GLY A O 1
ATOM 548 N N . ARG A 1 69 ? 1.690 -12.787 -11.125 1.00 87.81 69 ARG A N 1
ATOM 549 C CA . ARG A 1 69 ? 1.759 -12.903 -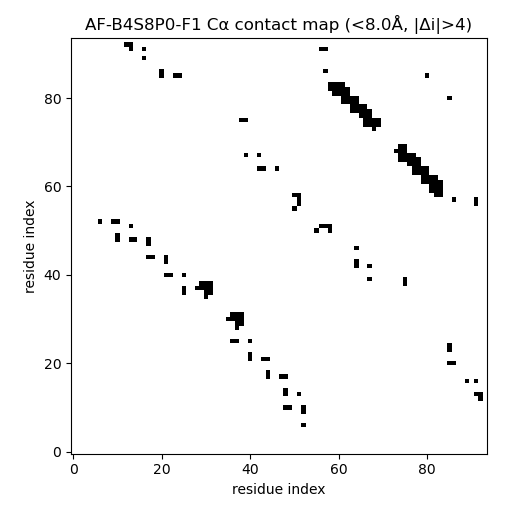12.577 1.00 87.81 69 ARG A CA 1
ATOM 550 C C . ARG A 1 69 ? 1.351 -11.585 -13.206 1.00 87.81 69 ARG A C 1
ATOM 552 O O . ARG A 1 69 ? 0.361 -10.988 -12.786 1.00 87.81 69 ARG A O 1
ATOM 559 N N . ASP A 1 70 ? 2.103 -11.165 -14.214 1.00 82.06 70 ASP A N 1
ATOM 560 C CA . ASP A 1 70 ? 1.741 -10.000 -15.011 1.00 82.06 70 ASP A CA 1
ATOM 561 C C . ASP A 1 70 ? 0.643 -10.337 -16.040 1.00 82.06 70 ASP A C 1
ATOM 563 O O . ASP A 1 70 ? 0.220 -11.487 -16.205 1.00 82.06 70 ASP A O 1
ATOM 567 N N . ARG A 1 71 ? 0.195 -9.321 -16.787 1.00 79.88 71 ARG A N 1
ATOM 568 C CA . ARG A 1 71 ? -0.809 -9.467 -17.857 1.00 79.88 71 ARG A CA 1
ATOM 569 C C . ARG A 1 71 ? -0.378 -10.383 -19.013 1.00 79.88 71 ARG A C 1
ATOM 571 O O . ARG A 1 71 ? -1.218 -10.794 -19.805 1.00 79.88 71 ARG A O 1
ATOM 578 N N . PHE A 1 72 ? 0.914 -10.684 -19.125 1.00 86.06 72 PHE A N 1
ATOM 579 C CA . PHE A 1 72 ? 1.497 -11.581 -20.122 1.00 86.06 72 PHE A CA 1
ATOM 580 C C . PHE A 1 72 ? 1.783 -12.975 -19.544 1.00 86.06 72 PHE A C 1
ATOM 582 O O . PHE A 1 72 ? 2.486 -13.769 -20.170 1.00 86.06 72 PHE A O 1
ATOM 589 N N . ASN A 1 73 ? 1.242 -13.280 -18.358 1.00 85.88 73 ASN A N 1
ATOM 590 C CA . ASN A 1 73 ? 1.411 -14.540 -17.642 1.00 85.88 73 ASN A CA 1
ATOM 591 C C . ASN A 1 73 ? 2.868 -14.850 -17.231 1.00 85.88 73 ASN A C 1
ATOM 593 O O . ASN A 1 73 ? 3.213 -16.009 -16.978 1.00 85.88 73 ASN A O 1
ATOM 597 N N . ARG A 1 74 ? 3.734 -13.832 -17.149 1.00 87.38 74 ARG A N 1
ATOM 598 C CA . ARG A 1 74 ? 5.113 -13.969 -16.658 1.00 87.38 74 ARG A CA 1
ATOM 599 C C . ARG A 1 74 ? 5.133 -13.881 -15.139 1.00 87.38 74 ARG A C 1
ATOM 601 O O . ARG A 1 74 ? 4.359 -13.132 -14.550 1.00 87.38 74 ARG A O 1
ATOM 608 N N . ILE A 1 75 ? 6.031 -14.640 -14.511 1.00 88.06 75 ILE A N 1
ATOM 609 C CA . ILE A 1 75 ? 6.193 -14.634 -13.054 1.00 88.06 75 ILE A CA 1
ATOM 610 C C . ILE A 1 75 ? 6.785 -13.295 -12.615 1.00 88.06 75 ILE A C 1
ATOM 612 O O . ILE A 1 75 ? 7.865 -12.902 -13.060 1.00 88.06 75 ILE A O 1
ATOM 616 N N . GLU A 1 76 ? 6.103 -12.637 -11.685 1.00 85.56 76 GLU A N 1
ATOM 617 C CA . GLU A 1 76 ? 6.638 -11.512 -10.934 1.00 85.56 76 GLU A CA 1
ATOM 618 C C . GLU A 1 76 ? 7.117 -12.011 -9.571 1.00 85.56 76 GLU A C 1
ATOM 620 O O . GLU A 1 76 ? 6.334 -12.532 -8.775 1.00 85.56 76 GLU A O 1
ATOM 625 N N . ARG A 1 77 ? 8.415 -11.854 -9.299 1.00 89.38 77 ARG A N 1
ATOM 626 C CA . ARG A 1 77 ? 9.037 -12.388 -8.083 1.00 89.38 77 ARG A CA 1
ATOM 627 C C . ARG A 1 77 ? 8.423 -11.793 -6.812 1.00 89.38 77 ARG A C 1
ATOM 629 O O . ARG A 1 77 ? 7.987 -10.637 -6.790 1.00 89.38 77 ARG A O 1
ATOM 636 N N . SER A 1 78 ? 8.459 -12.589 -5.746 1.00 92.62 78 SER A N 1
ATOM 637 C CA . SER A 1 78 ? 8.196 -12.132 -4.382 1.00 92.62 78 SER A CA 1
ATOM 638 C C . SER A 1 78 ? 9.152 -11.003 -3.998 1.00 92.62 78 SER A C 1
ATOM 640 O O . SER A 1 78 ? 10.297 -10.981 -4.463 1.00 92.62 78 SER A O 1
ATOM 642 N N . PHE A 1 79 ? 8.720 -10.117 -3.109 1.00 93.75 79 PHE A N 1
ATOM 643 C CA . PHE A 1 79 ? 9.558 -9.043 -2.583 1.00 93.75 79 PHE A CA 1
ATOM 644 C C . PHE A 1 79 ? 9.241 -8.781 -1.106 1.00 93.75 79 PHE A C 1
ATOM 646 O O . PHE A 1 79 ? 8.086 -8.933 -0.705 1.00 93.75 79 PHE A O 1
ATOM 653 N N . PRO A 1 80 ? 10.236 -8.396 -0.294 1.00 96.00 80 PRO A N 1
ATOM 654 C CA . PRO A 1 80 ? 10.001 -8.040 1.097 1.00 96.00 80 PRO A CA 1
ATOM 655 C C . PRO A 1 80 ? 9.398 -6.634 1.220 1.00 96.00 80 PRO A C 1
ATOM 657 O O . PRO A 1 80 ? 9.697 -5.743 0.416 1.00 96.00 80 PRO A O 1
ATOM 660 N N . VAL A 1 81 ? 8.585 -6.427 2.254 1.00 97.00 81 VAL A N 1
ATOM 661 C CA . VAL A 1 81 ? 8.063 -5.118 2.670 1.00 97.00 81 VAL A CA 1
ATOM 662 C C . VAL A 1 81 ? 8.212 -4.986 4.180 1.00 97.00 81 VAL A C 1
ATOM 664 O O . VAL A 1 81 ? 7.732 -5.839 4.924 1.00 97.00 81 VAL A O 1
ATOM 667 N N . ASP A 1 82 ? 8.887 -3.926 4.619 1.00 96.75 82 ASP A N 1
ATOM 668 C CA . ASP A 1 82 ? 8.958 -3.530 6.025 1.00 96.75 82 ASP A CA 1
ATOM 669 C C . ASP A 1 82 ? 7.770 -2.611 6.340 1.00 96.75 82 ASP A C 1
ATOM 671 O O . ASP A 1 82 ? 7.713 -1.464 5.885 1.00 96.75 82 ASP A O 1
ATOM 675 N N . PHE A 1 83 ? 6.789 -3.130 7.080 1.00 96.94 83 PHE A N 1
ATOM 676 C CA . PHE A 1 83 ? 5.600 -2.360 7.431 1.00 96.94 83 PHE A CA 1
ATOM 677 C C . PHE A 1 83 ? 5.809 -1.412 8.610 1.00 96.94 83 PHE A C 1
ATOM 679 O O . PHE A 1 83 ? 5.048 -0.449 8.726 1.00 96.94 83 PHE A O 1
ATOM 686 N N . ASP A 1 84 ? 6.849 -1.599 9.423 1.00 95.69 84 ASP A N 1
ATOM 687 C CA . ASP A 1 84 ? 7.171 -0.676 10.516 1.00 95.69 84 ASP A CA 1
ATOM 688 C C . ASP A 1 84 ? 7.733 0.637 9.954 1.00 95.69 84 ASP A C 1
ATOM 690 O O . ASP A 1 84 ? 7.429 1.731 10.443 1.00 95.69 84 ASP A O 1
ATOM 694 N N . GLU A 1 85 ? 8.524 0.557 8.882 1.00 94.44 85 GLU A N 1
ATOM 695 C CA . GLU A 1 85 ? 8.948 1.735 8.128 1.00 94.44 85 GLU A CA 1
ATOM 696 C C . GLU A 1 85 ? 7.790 2.333 7.321 1.00 94.44 85 GLU A C 1
ATOM 698 O O . GLU A 1 85 ? 7.556 3.548 7.367 1.00 94.44 85 GLU A O 1
ATOM 703 N N . LEU A 1 86 ? 7.042 1.487 6.607 1.00 94.81 86 LEU A N 1
ATOM 704 C CA . LEU A 1 86 ? 6.030 1.941 5.657 1.00 94.81 86 LEU A CA 1
ATOM 705 C C . LEU A 1 86 ? 4.827 2.620 6.326 1.00 94.81 86 LEU A C 1
ATOM 707 O O . LEU A 1 86 ? 4.305 3.607 5.804 1.00 94.81 86 LEU A O 1
ATOM 711 N N . SER A 1 87 ? 4.394 2.110 7.481 1.00 93.62 87 SER A N 1
ATOM 712 C CA . SER A 1 87 ? 3.258 2.651 8.239 1.00 93.62 87 SER A CA 1
ATOM 713 C C . SER A 1 87 ? 3.641 3.805 9.172 1.00 93.62 87 SER A C 1
ATOM 715 O O . SER A 1 87 ? 2.775 4.406 9.809 1.00 93.62 87 SER A O 1
ATOM 717 N N . ARG A 1 88 ? 4.929 4.170 9.251 1.00 93.69 88 ARG A N 1
ATOM 718 C CA . ARG A 1 88 ? 5.408 5.205 10.173 1.00 93.69 88 ARG A CA 1
ATOM 719 C C . ARG A 1 88 ? 4.729 6.547 9.910 1.00 93.69 88 ARG A C 1
ATOM 721 O O . ARG A 1 88 ? 4.914 7.139 8.844 1.00 93.69 88 ARG A O 1
ATOM 728 N N . GLY A 1 89 ? 4.027 7.047 10.928 1.00 91.62 89 GLY A N 1
ATOM 729 C CA . GLY A 1 89 ? 3.300 8.318 10.882 1.00 91.62 89 GLY A CA 1
ATOM 730 C C . GLY A 1 89 ? 1.901 8.221 10.268 1.00 91.62 89 GLY A C 1
ATOM 731 O O . GLY A 1 89 ? 1.274 9.253 10.053 1.00 91.62 89 GLY A O 1
ATOM 732 N N . LEU A 1 90 ? 1.415 7.009 9.988 1.00 91.44 90 LEU A N 1
ATOM 733 C CA . LEU A 1 90 ? 0.082 6.753 9.457 1.00 91.44 90 LEU A CA 1
ATOM 734 C C . LEU A 1 90 ? -0.810 6.122 10.528 1.00 91.44 90 LEU A C 1
ATOM 736 O O . LEU A 1 90 ? -0.360 5.315 11.340 1.00 91.44 90 LEU A O 1
ATOM 740 N N . SER A 1 91 ? -2.094 6.460 10.496 1.00 91.62 91 SER A N 1
ATOM 741 C CA . SER A 1 91 ? -3.125 5.832 11.320 1.00 91.62 91 SER A CA 1
ATOM 742 C C . SER A 1 91 ? -4.291 5.395 10.447 1.00 91.62 91 SER A C 1
ATOM 744 O O . SER A 1 91 ? -4.609 6.041 9.446 1.00 91.62 91 SER A O 1
ATOM 746 N N . LEU A 1 92 ? -4.935 4.293 10.829 1.00 91.62 92 LEU A N 1
ATOM 747 C CA . LEU A 1 92 ? -6.182 3.891 10.193 1.00 91.62 92 LEU A CA 1
ATOM 748 C C . LEU A 1 92 ? -7.287 4.907 10.524 1.00 91.62 92 LEU A C 1
ATOM 750 O O . LEU A 1 92 ? -7.263 5.496 11.609 1.00 91.62 92 LEU A O 1
ATOM 754 N N . PRO A 1 93 ? -8.239 5.126 9.604 1.00 88.44 93 PRO A N 1
ATOM 755 C CA . PRO A 1 93 ? -9.446 5.876 9.919 1.00 88.44 93 PRO A CA 1
ATOM 756 C C . PRO A 1 93 ? -10.239 5.158 11.023 1.00 88.44 93 PRO A C 1
ATOM 758 O O . PRO A 1 93 ? -10.261 3.924 11.064 1.00 88.44 93 PRO A O 1
ATOM 761 N N . ALA A 1 94 ? -10.828 5.954 11.918 1.00 75.62 94 ALA A N 1
ATOM 762 C CA . ALA A 1 94 ? -11.664 5.492 13.026 1.00 75.62 94 ALA A CA 1
ATOM 763 C C . ALA A 1 94 ? -13.064 5.073 12.561 1.00 75.62 94 ALA A C 1
ATOM 765 O O . ALA A 1 94 ? -13.549 5.658 11.564 1.00 75.62 94 ALA A O 1
#

Solvent-accessible surface area (backbone atoms only — not comparable to full-atom values): 5746 Å² total; per-residue (Å²): 116,68,68,63,56,50,50,51,56,42,40,61,68,45,44,64,62,46,49,52,40,44,52,62,70,37,61,94,51,70,60,36,89,90,74,73,40,31,84,59,44,69,58,51,41,50,51,50,45,54,46,36,65,75,64,74,49,84,71,73,49,78,43,75,44,72,68,47,65,49,99,83,72,44,82,36,78,56,49,78,44,56,29,59,71,61,46,62,96,64,77,80,86,131

Nearest PDB structures (foldseek):
  7oko-assembly1_AA  TM=5.152E-01  e=9.280E+00  Salmonella enterica
  6hcq-assembly1_Z2  TM=3.345E-01  e=5.534E+00  Oryctolagus cuniculus
  6lcv-assembly1_A  TM=3.175E-01  e=8.155E+00  Arthrobacter ramosus

Mean predicted aligned error: 4.1 Å

Organism: Prosthecochloris aestuarii (strain DSM 271 / SK 413) (NCBI:txid290512)